Protein AF-A0A176VZZ5-F1 (afdb_monomer_lite)

Radius of gyration: 21.07 Å; chains: 1; bounding box: 42×41×59 Å

Sequence (69 aa):
MLHPTAAVDASEEGNPIFAMAFNHQKRQYYACSDGVHVKIFQLGSNYTKERILERKQLARLAQSAGGDV

Structure (mmCIF, N/CA/C/O backbone):
data_AF-A0A176VZZ5-F1
#
_entry.id   AF-A0A176VZZ5-F1
#
loop_
_atom_site.group_PDB
_atom_site.id
_atom_site.type_symbol
_atom_site.label_atom_id
_atom_site.label_alt_id
_atom_site.label_comp_id
_atom_site.label_asym_id
_atom_site.label_entity_id
_atom_site.label_seq_id
_atom_site.pdbx_PDB_ins_code
_atom_site.Cartn_x
_atom_site.Cartn_y
_atom_site.Cartn_z
_atom_site.occupancy
_atom_site.B_iso_or_equiv
_atom_site.auth_seq_id
_atom_site.auth_comp_id
_atom_site.auth_asym_id
_atom_site.auth_atom_id
_atom_site.pdbx_PDB_model_num
ATOM 1 N N . MET A 1 1 ? -6.210 30.173 -42.782 1.00 41.88 1 MET A N 1
ATOM 2 C CA . MET A 1 1 ? -5.178 29.991 -41.741 1.00 41.88 1 MET A CA 1
ATOM 3 C C . MET A 1 1 ? -5.832 29.227 -40.607 1.00 41.88 1 MET A C 1
ATOM 5 O O . MET A 1 1 ? -6.727 29.768 -39.976 1.00 41.88 1 MET A O 1
ATOM 9 N N . LEU A 1 2 ? -5.504 27.946 -40.454 1.00 42.69 2 LEU A N 1
ATOM 10 C CA . LEU A 1 2 ? -6.029 27.109 -39.375 1.00 42.69 2 LEU A CA 1
ATOM 11 C C . LEU A 1 2 ? -5.093 27.267 -38.177 1.00 42.69 2 LEU A C 1
ATOM 13 O O . LEU A 1 2 ? -3.887 27.070 -38.315 1.00 42.69 2 LEU A O 1
ATOM 17 N N . HIS A 1 3 ? -5.635 27.678 -37.033 1.00 39.53 3 HIS A N 1
ATOM 18 C CA . HIS A 1 3 ? -4.885 27.680 -35.783 1.00 39.53 3 HIS A CA 1
ATOM 19 C C . HIS A 1 3 ? -4.563 26.227 -35.410 1.00 39.53 3 HIS A C 1
ATOM 21 O O . HIS A 1 3 ? -5.460 25.385 -35.506 1.00 39.53 3 HIS A O 1
ATOM 27 N N . PRO A 1 4 ? -3.328 25.907 -34.988 1.00 46.09 4 PRO A N 1
ATOM 28 C CA . PRO A 1 4 ? -3.050 24.602 -34.419 1.00 46.09 4 PRO A CA 1
ATOM 29 C C . PRO A 1 4 ? -3.870 24.481 -33.134 1.00 46.09 4 PRO A C 1
ATOM 31 O O . PRO A 1 4 ? -3.626 25.183 -32.153 1.00 46.09 4 PRO A O 1
ATOM 34 N N . THR A 1 5 ? -4.888 23.624 -33.158 1.00 48.69 5 THR A N 1
ATOM 35 C CA . THR A 1 5 ? -5.530 23.144 -31.940 1.00 48.69 5 THR A CA 1
ATOM 36 C C . THR A 1 5 ? -4.435 22.439 -31.158 1.00 48.69 5 THR A C 1
ATOM 38 O O . THR A 1 5 ? -3.873 21.458 -31.646 1.00 48.69 5 THR A O 1
ATOM 41 N N . ALA A 1 6 ? -4.068 22.986 -29.999 1.00 47.91 6 ALA A N 1
ATOM 42 C CA . ALA A 1 6 ? -3.167 22.309 -29.085 1.00 47.91 6 ALA A CA 1
ATOM 43 C C . ALA A 1 6 ? -3.727 20.902 -28.872 1.00 47.91 6 ALA A C 1
ATOM 45 O O . ALA A 1 6 ? -4.865 20.753 -28.421 1.00 47.91 6 ALA A O 1
ATOM 46 N N . ALA A 1 7 ? -2.966 19.887 -29.282 1.00 50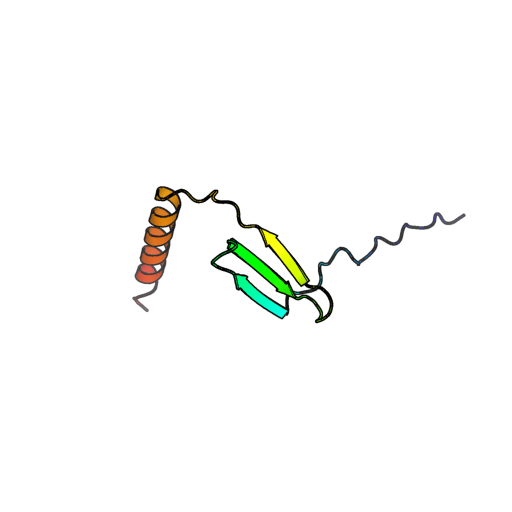.16 7 ALA A N 1
ATOM 47 C CA . ALA A 1 7 ? -3.260 18.521 -28.905 1.00 50.16 7 ALA A CA 1
ATOM 48 C C . ALA A 1 7 ? -3.240 18.518 -27.379 1.00 50.16 7 ALA A C 1
ATOM 50 O O . ALA A 1 7 ? -2.193 18.729 -26.768 1.00 50.16 7 ALA A O 1
ATOM 51 N N . VAL A 1 8 ? -4.421 18.411 -26.777 1.00 46.91 8 VAL A N 1
ATOM 52 C CA . VAL A 1 8 ? -4.532 18.189 -25.344 1.00 46.91 8 VAL A CA 1
ATOM 53 C C . VAL A 1 8 ? -3.915 16.819 -25.139 1.00 46.91 8 VAL A C 1
ATOM 55 O O . VAL A 1 8 ? -4.420 15.822 -25.654 1.00 46.91 8 VAL A O 1
ATOM 58 N N . ASP A 1 9 ? -2.743 16.824 -24.522 1.00 44.34 9 ASP A N 1
ATOM 59 C CA . ASP A 1 9 ? -1.942 15.651 -24.240 1.00 44.34 9 ASP A CA 1
ATOM 60 C C . ASP A 1 9 ? -2.835 14.655 -23.486 1.00 44.34 9 ASP A C 1
ATOM 62 O O . ASP A 1 9 ? -3.240 14.896 -22.350 1.00 44.34 9 ASP A O 1
ATOM 66 N N . ALA A 1 10 ? -3.211 13.549 -24.132 1.00 45.59 10 ALA A N 1
ATOM 67 C CA . ALA A 1 10 ? -4.017 12.495 -23.512 1.00 45.59 10 ALA A CA 1
ATOM 68 C C . ALA A 1 10 ? -3.233 11.735 -22.416 1.00 45.59 10 ALA A C 1
ATOM 70 O O . ALA A 1 10 ? -3.705 10.732 -21.893 1.00 45.59 10 ALA A O 1
ATOM 71 N N . SER A 1 11 ? -2.027 12.198 -22.067 1.00 46.56 11 SER A N 1
ATOM 72 C CA . SER A 1 11 ? -1.122 11.580 -21.099 1.00 46.56 11 SER A CA 1
ATOM 73 C C . SER A 1 11 ? -1.438 11.892 -19.628 1.00 46.56 11 SER A C 1
ATOM 75 O O . SER A 1 11 ? -0.773 11.353 -18.744 1.00 46.56 11 SER A O 1
ATOM 77 N N . GLU A 1 12 ? -2.468 12.698 -19.331 1.00 45.84 12 GLU A N 1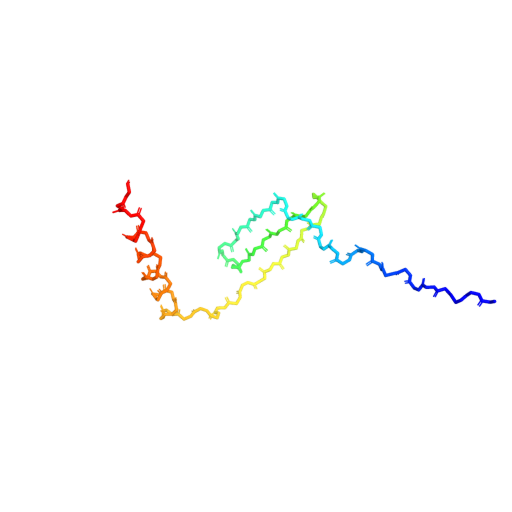
ATOM 78 C CA . GLU A 1 12 ? -2.937 12.907 -17.949 1.00 45.84 12 GLU A CA 1
ATOM 79 C C . GLU A 1 12 ? -3.919 11.830 -17.445 1.00 45.84 12 GLU A C 1
ATOM 81 O O . GLU A 1 12 ? -4.303 11.842 -16.272 1.00 45.84 12 GLU A O 1
ATOM 86 N N . GLU A 1 13 ? -4.285 10.840 -18.267 1.00 57.47 13 GLU A N 1
ATOM 87 C CA . GLU A 1 13 ? -4.871 9.597 -17.755 1.00 57.47 13 GLU A CA 1
ATOM 88 C C . GLU A 1 13 ? -3.759 8.777 -17.092 1.00 57.47 13 GLU A C 1
ATOM 90 O O . GLU A 1 13 ? -3.021 8.029 -17.728 1.00 57.47 13 GLU A O 1
ATOM 95 N N . GLY A 1 14 ? -3.583 8.977 -15.783 1.00 65.12 14 GLY A N 1
ATOM 96 C CA . GLY A 1 14 ? -2.579 8.259 -15.007 1.00 65.12 14 GLY A CA 1
ATOM 97 C C . GLY A 1 14 ? -2.680 6.750 -15.238 1.00 65.12 14 GLY A C 1
ATOM 98 O O . GLY A 1 14 ? -3.718 6.156 -14.951 1.00 65.12 14 GLY A O 1
ATOM 99 N N . ASN A 1 15 ? -1.592 6.146 -15.733 1.00 73.00 15 ASN A N 1
ATOM 100 C CA . ASN A 1 15 ? -1.508 4.709 -16.000 1.00 73.00 15 ASN A CA 1
ATOM 101 C C . ASN A 1 15 ? -2.094 3.888 -14.829 1.00 73.00 15 ASN A C 1
ATOM 103 O O . ASN A 1 15 ? -1.753 4.164 -13.668 1.00 73.00 15 ASN A O 1
ATOM 107 N N . PRO A 1 16 ? -2.951 2.886 -15.107 1.00 81.88 16 PRO A N 1
ATOM 108 C CA . PRO A 1 16 ? -3.595 2.082 -14.074 1.00 81.88 16 PRO A CA 1
ATOM 109 C C . PRO A 1 16 ? -2.558 1.404 -13.175 1.00 81.88 16 PRO A C 1
ATOM 111 O O . PRO A 1 16 ? -1.501 0.985 -13.628 1.00 81.88 16 PRO A O 1
ATOM 114 N N . ILE A 1 17 ? -2.854 1.292 -11.880 1.00 86.44 17 ILE A N 1
ATOM 115 C CA . ILE A 1 17 ? -1.957 0.632 -10.926 1.00 86.44 17 ILE A CA 1
ATOM 116 C C . ILE A 1 17 ? -2.221 -0.876 -10.962 1.00 86.44 17 ILE A C 1
ATOM 118 O O . ILE A 1 17 ? -3.313 -1.318 -10.612 1.00 86.44 17 ILE A O 1
ATOM 122 N N . PHE A 1 18 ? -1.210 -1.664 -11.328 1.00 87.88 18 PHE A N 1
ATOM 123 C CA . PHE A 1 18 ? -1.308 -3.128 -11.400 1.00 87.88 18 PHE A CA 1
ATOM 124 C C . PHE A 1 18 ? -0.788 -3.840 -10.148 1.00 87.88 18 PHE A C 1
ATOM 126 O O . PHE A 1 18 ? -1.198 -4.964 -9.870 1.00 87.88 18 PHE A O 1
ATOM 133 N N . ALA A 1 19 ? 0.106 -3.209 -9.381 1.00 90.19 19 ALA A N 1
ATOM 134 C CA . ALA A 1 19 ? 0.624 -3.781 -8.140 1.00 90.19 19 ALA A CA 1
ATOM 135 C C . ALA A 1 19 ? 0.854 -2.714 -7.067 1.00 90.19 19 ALA A C 1
ATOM 137 O O . ALA A 1 19 ? 1.300 -1.601 -7.360 1.00 90.19 19 ALA A O 1
ATOM 138 N N . MET A 1 20 ? 0.587 -3.077 -5.810 1.00 92.88 20 MET A N 1
ATOM 139 C CA . MET A 1 20 ? 0.826 -2.226 -4.645 1.00 92.88 20 MET A CA 1
ATOM 140 C C . MET A 1 20 ? 1.458 -3.007 -3.495 1.00 92.88 20 MET A C 1
ATOM 142 O O . MET A 1 20 ? 1.096 -4.153 -3.240 1.00 92.88 20 MET A O 1
ATOM 146 N N . ALA A 1 21 ? 2.368 -2.361 -2.766 1.00 93.69 21 ALA A N 1
ATOM 147 C CA . ALA A 1 21 ? 2.976 -2.907 -1.555 1.00 93.69 21 ALA A CA 1
ATOM 148 C C . ALA A 1 21 ? 3.060 -1.842 -0.457 1.00 93.69 21 ALA A C 1
ATOM 150 O O . ALA A 1 21 ? 3.263 -0.658 -0.738 1.00 93.69 21 ALA A O 1
ATOM 151 N N . PHE A 1 22 ? 2.929 -2.264 0.802 1.00 94.88 22 PHE A N 1
ATOM 152 C CA . PHE A 1 22 ? 3.022 -1.378 1.961 1.00 94.88 22 PHE A CA 1
ATOM 153 C C . PHE A 1 22 ? 4.266 -1.675 2.796 1.00 94.88 22 PHE A C 1
ATOM 155 O O . PHE A 1 22 ? 4.499 -2.810 3.208 1.00 94.88 22 PHE A O 1
ATOM 162 N N . ASN A 1 23 ? 5.043 -0.636 3.099 1.00 93.31 23 ASN A N 1
ATOM 163 C CA . ASN A 1 23 ? 6.137 -0.711 4.057 1.00 93.31 23 ASN A CA 1
ATOM 164 C C . ASN A 1 23 ? 5.704 -0.099 5.388 1.00 93.31 23 ASN A C 1
ATOM 166 O O . ASN A 1 23 ? 5.639 1.123 5.541 1.00 93.31 23 ASN A O 1
ATOM 170 N N . HIS A 1 24 ? 5.461 -0.975 6.364 1.00 89.56 24 HIS A N 1
ATOM 171 C CA . HIS A 1 24 ? 5.050 -0.602 7.714 1.00 89.56 24 HIS A CA 1
ATOM 172 C C . HIS A 1 24 ? 6.093 0.250 8.447 1.00 89.56 24 HIS A C 1
ATOM 174 O O . HIS A 1 24 ? 5.722 1.209 9.119 1.00 89.56 24 HIS A O 1
ATOM 180 N N . GLN A 1 25 ? 7.384 -0.066 8.299 1.00 91.44 25 GLN A N 1
ATOM 181 C CA . GLN A 1 25 ? 8.470 0.620 9.009 1.00 91.44 25 GLN A CA 1
ATOM 182 C C . GLN A 1 25 ? 8.599 2.078 8.560 1.00 91.44 25 GLN A C 1
ATOM 184 O O . GLN A 1 25 ? 8.744 2.974 9.385 1.00 91.44 25 GLN A O 1
ATOM 189 N N . LYS A 1 26 ? 8.507 2.321 7.247 1.00 89.94 26 LYS A N 1
ATOM 190 C CA . LYS A 1 26 ? 8.614 3.668 6.659 1.00 89.94 26 LYS A CA 1
ATOM 191 C C . LYS A 1 26 ? 7.265 4.378 6.508 1.00 89.94 26 LYS A C 1
ATOM 193 O O . LYS A 1 26 ? 7.233 5.562 6.180 1.00 89.94 26 LYS A O 1
ATOM 198 N N . ARG A 1 27 ? 6.153 3.673 6.746 1.00 90.25 27 ARG A N 1
ATOM 199 C CA . ARG A 1 27 ? 4.777 4.138 6.499 1.00 90.25 27 ARG A CA 1
ATOM 200 C C . ARG A 1 27 ? 4.595 4.655 5.064 1.00 90.25 27 ARG A C 1
ATOM 202 O O . ARG A 1 27 ? 4.129 5.774 4.851 1.00 90.25 27 ARG A O 1
ATOM 209 N N . GLN A 1 28 ? 4.979 3.836 4.087 1.00 94.56 28 GLN A N 1
ATOM 210 C CA . GLN A 1 28 ? 4.964 4.179 2.659 1.00 94.56 28 GLN A CA 1
ATOM 211 C C . GLN A 1 28 ? 4.169 3.162 1.841 1.00 94.56 28 GLN A C 1
ATOM 213 O O . GLN A 1 28 ? 4.265 1.962 2.104 1.00 94.56 28 GLN A O 1
ATOM 218 N N . TYR A 1 29 ? 3.448 3.637 0.822 1.00 93.12 29 TYR A N 1
ATOM 219 C CA . TYR A 1 29 ? 2.921 2.788 -0.250 1.00 93.12 29 TYR A CA 1
ATOM 220 C C . TYR A 1 29 ? 3.796 2.893 -1.496 1.00 93.12 29 TYR A C 1
ATOM 222 O O . TYR A 1 29 ? 4.165 3.993 -1.904 1.00 93.12 29 TYR A O 1
ATOM 230 N N . TYR A 1 30 ? 4.062 1.752 -2.121 1.00 92.25 30 TYR A N 1
ATOM 231 C CA . TYR A 1 30 ? 4.623 1.655 -3.465 1.00 92.25 30 TYR A CA 1
ATOM 232 C C . TYR A 1 30 ? 3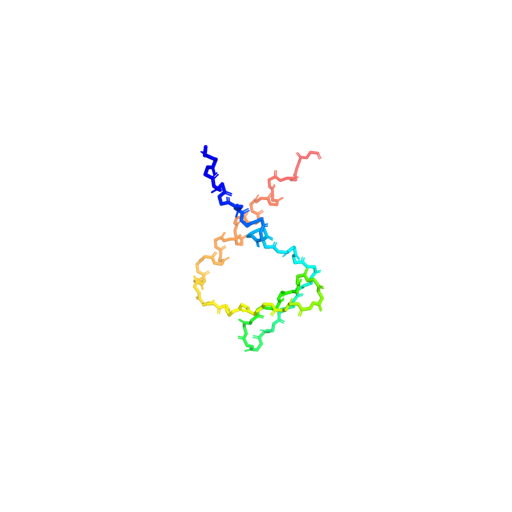.498 1.262 -4.415 1.00 92.25 30 TYR A C 1
ATOM 234 O O . TYR A 1 30 ? 2.777 0.308 -4.125 1.00 92.25 30 TYR A O 1
ATOM 242 N N . ALA A 1 31 ? 3.350 1.976 -5.526 1.00 91.50 31 ALA A N 1
ATOM 243 C CA . ALA A 1 31 ? 2.400 1.647 -6.581 1.00 91.50 31 ALA A CA 1
ATOM 244 C C . ALA A 1 31 ? 3.132 1.519 -7.915 1.00 91.50 31 ALA A C 1
ATOM 246 O O . ALA A 1 31 ? 3.890 2.416 -8.286 1.00 91.50 31 ALA A O 1
ATOM 247 N N . CYS A 1 32 ? 2.898 0.418 -8.620 1.00 90.25 32 CYS A N 1
ATOM 248 C CA . CYS A 1 32 ? 3.487 0.131 -9.921 1.00 90.25 32 CYS A CA 1
ATOM 249 C C . CYS A 1 32 ? 2.415 0.215 -11.007 1.00 90.25 32 CYS A C 1
ATOM 251 O O . CYS A 1 32 ? 1.359 -0.408 -10.864 1.00 90.25 32 CYS A O 1
ATOM 253 N N . SER A 1 33 ? 2.682 0.976 -12.069 1.00 85.62 33 SER A N 1
ATOM 254 C CA . SER A 1 33 ? 1.687 1.264 -13.108 1.00 85.62 33 SER A CA 1
ATOM 255 C C . SER A 1 33 ? 1.867 0.507 -14.416 1.00 85.62 33 SER A C 1
ATOM 257 O O . SER A 1 33 ? 0.897 0.255 -15.097 1.00 85.62 33 SER A O 1
ATOM 259 N N . ASP A 1 34 ? 3.079 0.167 -14.826 1.00 79.62 34 ASP A N 1
ATOM 260 C CA . ASP A 1 34 ? 3.338 -0.457 -16.138 1.00 79.62 34 ASP A CA 1
ATOM 261 C C . ASP A 1 34 ? 4.568 -1.377 -16.099 1.00 79.62 34 ASP A C 1
ATOM 263 O O . ASP A 1 34 ? 5.159 -1.709 -17.122 1.00 79.62 34 ASP A O 1
ATOM 267 N N . GLY A 1 35 ? 4.977 -1.783 -14.892 1.00 68.81 35 GLY A N 1
ATOM 268 C CA . GLY A 1 35 ? 6.173 -2.594 -14.662 1.00 68.81 35 GLY A CA 1
ATOM 269 C C . GLY A 1 35 ? 7.487 -1.806 -14.680 1.00 68.81 35 GLY A C 1
ATOM 270 O O . GLY A 1 35 ? 8.502 -2.350 -14.254 1.00 68.81 35 GLY A O 1
ATOM 271 N N . VAL A 1 36 ? 7.478 -0.540 -15.110 1.00 76.75 36 VAL A N 1
ATOM 272 C CA . VAL A 1 36 ? 8.684 0.300 -15.229 1.00 76.75 36 VAL A CA 1
ATOM 273 C C . VAL A 1 36 ? 8.655 1.454 -14.232 1.00 76.75 36 VAL A C 1
ATOM 275 O O . VAL A 1 36 ? 9.682 1.807 -13.651 1.00 76.75 36 VAL A O 1
ATOM 278 N N . HIS A 1 37 ? 7.472 2.008 -13.968 1.00 81.69 37 HIS A N 1
ATOM 279 C CA . HIS A 1 37 ? 7.312 3.130 -13.054 1.00 81.69 37 HIS A CA 1
ATOM 280 C C . HIS A 1 37 ? 6.771 2.688 -11.695 1.00 81.69 37 HIS A C 1
ATOM 282 O O . HIS A 1 37 ? 5.678 2.127 -11.588 1.00 81.69 37 HIS A O 1
ATOM 288 N N . VAL A 1 38 ? 7.519 3.016 -10.636 1.00 87.62 38 VAL A N 1
ATOM 289 C CA . VAL A 1 38 ? 7.080 2.864 -9.244 1.00 87.62 38 VAL A CA 1
ATOM 290 C C . VAL A 1 38 ? 6.951 4.240 -8.600 1.00 87.62 38 VAL A C 1
ATOM 292 O O . VAL A 1 38 ? 7.933 4.968 -8.460 1.00 87.62 38 VAL A O 1
ATOM 295 N N . LYS A 1 39 ? 5.737 4.590 -8.167 1.00 89.69 39 LYS A N 1
ATOM 296 C CA . LYS A 1 39 ? 5.460 5.796 -7.375 1.00 89.69 39 LYS A CA 1
ATOM 297 C C . LYS A 1 39 ? 5.472 5.454 -5.886 1.00 89.69 39 LYS A C 1
ATOM 299 O O . LYS A 1 39 ? 4.921 4.432 -5.476 1.00 89.69 39 LYS A O 1
ATOM 304 N N . ILE A 1 40 ? 6.085 6.321 -5.080 1.00 92.62 40 ILE A N 1
ATOM 305 C CA . ILE A 1 40 ? 6.176 6.173 -3.622 1.00 92.62 40 ILE A CA 1
ATOM 306 C C . ILE A 1 40 ? 5.315 7.245 -2.961 1.00 92.62 40 ILE A C 1
ATOM 308 O O . ILE A 1 40 ? 5.526 8.436 -3.180 1.00 92.62 40 ILE A O 1
ATOM 312 N N . PHE A 1 41 ? 4.381 6.826 -2.113 1.00 91.00 41 PHE A N 1
ATOM 313 C CA . PHE A 1 41 ? 3.520 7.721 -1.346 1.00 91.00 41 PHE A CA 1
ATOM 314 C C . PHE A 1 41 ? 3.884 7.658 0.133 1.00 91.00 41 PHE A C 1
ATOM 316 O O . PHE A 1 41 ? 3.762 6.608 0.769 1.00 91.00 41 PHE A O 1
ATOM 323 N N . GLN A 1 42 ? 4.302 8.791 0.698 1.00 91.94 42 GLN A N 1
ATOM 324 C CA . GLN A 1 42 ? 4.514 8.927 2.136 1.00 91.94 42 GLN A CA 1
ATOM 325 C C . GLN A 1 42 ? 3.174 9.161 2.837 1.00 91.94 42 GLN A C 1
ATOM 327 O O . GLN A 1 42 ? 2.461 10.115 2.527 1.00 91.94 42 GLN A O 1
ATOM 332 N N . LEU A 1 43 ? 2.834 8.318 3.813 1.00 85.19 43 LEU A N 1
ATOM 333 C CA . LEU A 1 43 ? 1.593 8.490 4.562 1.00 85.19 43 LEU A CA 1
ATOM 334 C C . LEU A 1 43 ? 1.759 9.483 5.711 1.00 85.19 43 LEU A C 1
ATOM 336 O O . LEU A 1 43 ? 2.533 9.257 6.646 1.00 85.19 43 LEU A O 1
ATOM 340 N N . GLY A 1 44 ? 0.947 10.539 5.681 1.00 81.31 44 GLY A N 1
ATOM 341 C CA . GLY A 1 44 ? 0.731 11.420 6.827 1.00 81.31 44 GLY A CA 1
ATOM 342 C C . GLY A 1 44 ? 0.023 10.708 7.987 1.00 81.31 44 GLY A C 1
ATOM 343 O O . GLY A 1 44 ? -0.548 9.625 7.848 1.00 81.31 44 GLY A O 1
ATOM 344 N N . SER A 1 45 ? 0.058 11.302 9.176 1.00 71.69 45 SER A N 1
ATOM 345 C CA . SER A 1 45 ? -0.636 10.816 10.383 1.00 71.69 45 SER A CA 1
ATOM 346 C C . SER A 1 45 ? -1.945 11.564 10.655 1.00 71.69 45 SER A C 1
ATOM 348 O O . SER A 1 45 ? -2.326 11.736 11.805 1.00 71.69 45 SER A O 1
ATOM 350 N N . ASN A 1 46 ? -2.668 11.982 9.613 1.00 67.69 46 ASN A N 1
ATOM 351 C CA . ASN A 1 46 ? -3.868 12.824 9.758 1.00 67.69 46 ASN A CA 1
ATOM 352 C C . ASN A 1 46 ? -5.115 12.061 10.262 1.00 67.69 46 ASN A C 1
ATOM 354 O O . ASN A 1 46 ? -6.233 12.572 10.187 1.00 67.69 46 ASN A O 1
ATOM 358 N N . TYR A 1 47 ? -4.948 10.831 10.750 1.00 70.25 47 TYR A N 1
ATOM 359 C CA . TYR A 1 47 ? -6.026 10.040 11.333 1.00 70.25 47 TYR A CA 1
ATOM 360 C C . TYR A 1 47 ? -5.974 10.147 12.853 1.00 70.25 47 TYR A C 1
ATOM 362 O O . TYR A 1 47 ? -5.024 9.681 13.481 1.00 70.25 47 TYR A O 1
ATOM 370 N N . THR A 1 48 ? -7.012 10.738 13.441 1.00 75.69 48 THR A N 1
ATOM 371 C CA . THR A 1 48 ? -7.199 10.734 14.893 1.00 75.69 48 THR A CA 1
ATOM 372 C C . THR A 1 48 ? -7.839 9.419 15.341 1.00 75.69 48 THR A C 1
ATOM 374 O O . THR A 1 48 ? -8.490 8.720 14.554 1.00 75.69 48 THR A O 1
ATOM 377 N N . LYS A 1 49 ? -7.649 9.052 16.614 1.00 80.31 49 LYS A N 1
ATOM 378 C CA . LYS A 1 49 ? -8.241 7.830 17.182 1.00 80.31 49 LYS A CA 1
ATOM 379 C C . LYS A 1 49 ? -9.771 7.870 17.125 1.00 80.31 49 LYS A C 1
ATOM 381 O O . LYS A 1 49 ? -10.378 6.830 16.875 1.00 80.31 49 LYS A O 1
ATOM 386 N N . GLU A 1 50 ? -10.376 9.051 17.276 1.00 82.56 50 GLU A N 1
ATOM 387 C CA . GLU A 1 50 ? -11.829 9.230 17.178 1.00 82.56 50 GLU A CA 1
ATOM 388 C C . GLU A 1 50 ? -12.338 8.855 15.780 1.00 82.56 50 GLU A C 1
ATOM 390 O O . GLU A 1 50 ? -13.252 8.041 15.655 1.00 82.56 50 GLU A O 1
ATOM 395 N N . ARG A 1 51 ? -11.677 9.339 14.717 1.00 82.88 51 ARG A N 1
ATOM 396 C CA . ARG A 1 51 ? -12.041 9.014 13.325 1.00 82.88 51 ARG A CA 1
ATOM 397 C C . ARG A 1 51 ? -11.936 7.523 13.004 1.00 82.88 51 ARG A C 1
ATOM 399 O O . ARG A 1 51 ? -12.708 7.005 12.197 1.00 82.88 51 ARG A O 1
ATOM 406 N N . ILE A 1 52 ? -10.972 6.820 13.603 1.00 85.75 52 ILE A N 1
ATOM 407 C CA . ILE A 1 52 ? -10.830 5.366 13.434 1.00 85.75 52 ILE A CA 1
ATOM 408 C C . ILE A 1 52 ? -11.999 4.633 14.104 1.00 85.75 52 ILE A C 1
ATOM 410 O O . ILE A 1 52 ? -12.523 3.672 13.537 1.00 85.75 52 ILE A O 1
ATOM 414 N N . LEU A 1 53 ? -12.404 5.065 15.300 1.00 88.69 53 LEU A N 1
ATOM 415 C CA . LEU A 1 53 ? -13.515 4.461 16.033 1.00 88.69 53 LEU A CA 1
ATOM 416 C C . LEU A 1 53 ? -14.846 4.658 15.299 1.00 88.69 53 LEU A C 1
ATOM 418 O O . LEU A 1 53 ? -15.575 3.687 15.105 1.00 88.69 53 LEU A O 1
ATOM 422 N N . GLU A 1 54 ? -15.117 5.875 14.832 1.00 90.06 54 GLU A N 1
ATOM 423 C CA . GLU A 1 54 ? -16.326 6.217 14.075 1.00 90.06 54 GLU A CA 1
ATOM 424 C C . GLU A 1 54 ? -16.472 5.337 12.821 1.00 90.06 54 GLU A C 1
ATOM 426 O O . GLU A 1 54 ? -17.503 4.698 12.610 1.00 90.06 54 GLU A O 1
ATOM 431 N N . ARG A 1 55 ? -15.399 5.187 12.027 1.00 88.94 55 ARG A N 1
ATOM 432 C CA . ARG A 1 55 ? -15.415 4.315 10.837 1.00 88.94 55 ARG A CA 1
ATOM 433 C C . ARG A 1 55 ? -15.673 2.847 11.173 1.00 88.94 55 ARG A C 1
ATOM 435 O O . ARG A 1 55 ? -16.353 2.161 10.414 1.00 88.94 55 ARG A O 1
ATOM 442 N N . LYS A 1 56 ? -15.155 2.354 12.304 1.00 89.81 56 LYS A N 1
ATOM 443 C CA . LYS A 1 56 ? -15.432 0.985 12.768 1.00 89.81 56 LYS A CA 1
ATOM 444 C C . LYS A 1 56 ? -16.899 0.803 13.156 1.00 89.81 56 LYS A C 1
ATOM 446 O O . LYS A 1 56 ? -17.459 -0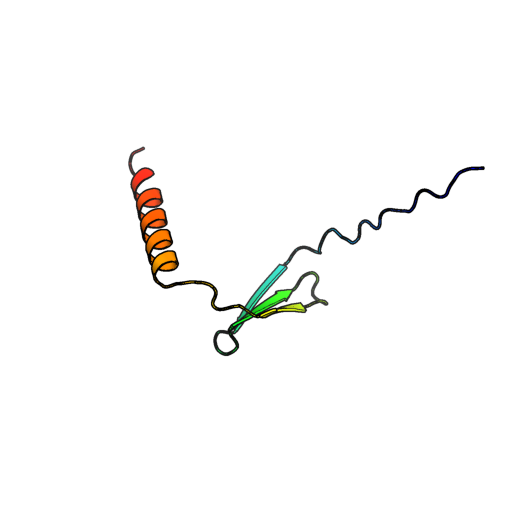.251 12.872 1.00 89.81 56 LYS A O 1
ATOM 451 N N . GLN A 1 57 ? -17.511 1.799 13.794 1.00 90.81 57 GLN A N 1
ATOM 452 C CA . GLN A 1 57 ? -18.932 1.766 14.147 1.00 90.81 57 GLN A CA 1
ATOM 453 C C . GLN A 1 57 ? -19.812 1.770 12.892 1.00 90.81 57 GLN A C 1
ATOM 455 O O . GLN A 1 57 ? -20.680 0.911 12.764 1.00 90.81 57 GLN A O 1
ATOM 460 N N . LEU A 1 58 ? -19.522 2.648 11.926 1.00 90.06 58 LEU A N 1
ATOM 461 C CA . LEU A 1 58 ? -20.232 2.698 10.642 1.00 90.06 58 LEU A CA 1
ATOM 462 C C . LEU A 1 58 ? -20.142 1.374 9.870 1.00 90.06 58 LEU A C 1
ATOM 464 O O . LEU A 1 58 ? -21.153 0.880 9.379 1.00 90.06 58 LEU A O 1
ATOM 468 N N . ALA A 1 59 ? -18.955 0.76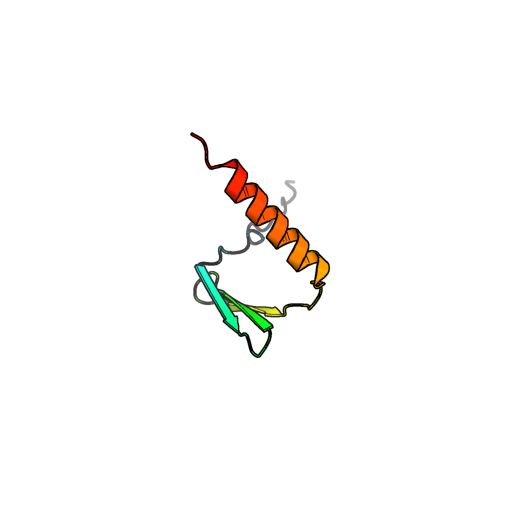1 9.808 1.00 89.25 59 ALA A N 1
ATOM 469 C CA . ALA A 1 59 ? -18.778 -0.528 9.139 1.00 89.25 59 ALA A CA 1
ATOM 470 C C . ALA A 1 59 ? -19.613 -1.646 9.788 1.00 89.25 59 ALA A C 1
ATOM 472 O O . ALA A 1 59 ? -20.189 -2.468 9.079 1.00 89.25 59 ALA A O 1
ATOM 473 N N . ARG A 1 60 ? -19.718 -1.663 11.125 1.00 88.81 60 ARG A N 1
ATOM 474 C CA . ARG A 1 60 ? -20.565 -2.628 11.845 1.00 88.81 60 ARG A CA 1
ATOM 475 C C . ARG A 1 60 ? -22.048 -2.422 11.546 1.00 88.81 60 ARG A C 1
ATOM 477 O O . ARG A 1 60 ? -22.736 -3.401 11.288 1.00 88.81 60 ARG A O 1
ATOM 484 N N . LEU A 1 61 ? -22.516 -1.172 11.538 1.00 88.38 61 LEU A N 1
ATOM 485 C CA . LEU A 1 61 ? -23.911 -0.843 11.218 1.00 88.38 61 LEU A CA 1
ATOM 486 C C . LEU A 1 61 ? -24.289 -1.278 9.796 1.00 88.38 61 LEU A C 1
ATOM 488 O O . LEU A 1 61 ? -25.346 -1.873 9.595 1.00 88.38 61 LEU A O 1
ATOM 492 N N . ALA A 1 62 ? -23.407 -1.038 8.822 1.00 85.94 62 ALA A N 1
ATOM 493 C CA . ALA A 1 62 ? -23.619 -1.462 7.440 1.00 85.94 62 ALA A CA 1
ATOM 494 C C . ALA A 1 62 ? -23.701 -2.992 7.302 1.00 85.94 62 ALA A C 1
ATOM 496 O O . ALA A 1 62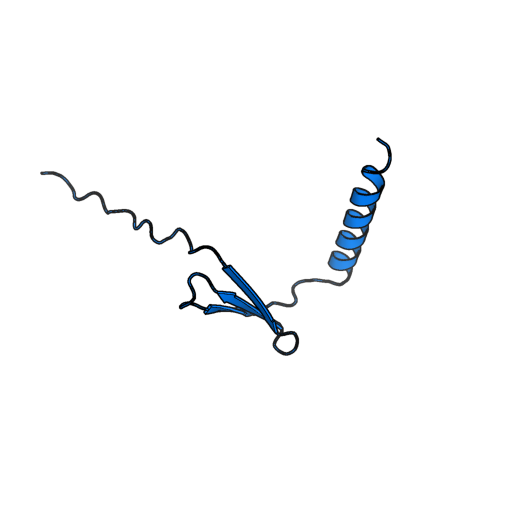 ? -24.516 -3.493 6.536 1.00 85.94 62 ALA A O 1
ATOM 497 N N . GLN A 1 63 ? -22.896 -3.740 8.067 1.00 81.69 63 GLN A N 1
ATOM 498 C CA . GLN A 1 63 ? -22.945 -5.206 8.077 1.00 81.69 63 GLN A CA 1
ATOM 499 C C . GLN A 1 63 ? -24.219 -5.745 8.738 1.00 81.69 63 GLN A C 1
ATOM 501 O O . GLN A 1 63 ? -24.774 -6.729 8.262 1.00 81.69 63 GLN A O 1
ATOM 506 N N . SER A 1 64 ? -24.712 -5.100 9.802 1.00 76.19 64 SER A N 1
ATOM 507 C CA . SER A 1 64 ? -25.954 -5.517 10.468 1.00 76.19 64 SER A CA 1
ATOM 508 C C . SER A 1 64 ? -27.220 -5.188 9.673 1.00 76.19 64 SER A C 1
ATOM 510 O O . SER A 1 64 ? -28.234 -5.842 9.866 1.00 76.19 64 SER A O 1
ATOM 512 N N . ALA A 1 65 ? -27.178 -4.194 8.783 1.00 65.25 65 ALA A N 1
ATOM 513 C CA . ALA A 1 65 ? -28.335 -3.785 7.984 1.00 65.25 65 ALA A CA 1
ATOM 514 C C . ALA A 1 65 ? -28.610 -4.694 6.766 1.00 65.25 65 ALA A C 1
ATOM 516 O O . ALA A 1 65 ? -29.646 -4.541 6.128 1.00 65.25 65 ALA A O 1
ATOM 517 N N . GLY A 1 66 ? -27.695 -5.614 6.428 1.00 60.00 66 GLY A N 1
ATOM 518 C CA . GLY A 1 66 ? -27.824 -6.542 5.294 1.00 60.00 66 GLY A CA 1
ATOM 519 C C . GLY A 1 66 ? -28.194 -7.981 5.670 1.00 60.00 66 GLY A C 1
ATOM 520 O O . GLY A 1 66 ? -28.159 -8.849 4.804 1.00 60.00 66 GLY A O 1
ATOM 521 N N . GLY A 1 67 ? -28.486 -8.253 6.945 1.00 54.31 67 GLY A N 1
ATOM 522 C CA . GLY A 1 67 ? -28.822 -9.584 7.456 1.00 54.31 67 GLY A CA 1
ATOM 523 C C . GLY A 1 67 ? -30.308 -9.736 7.758 1.00 54.31 67 GLY A C 1
ATOM 524 O O . GLY A 1 67 ? -30.653 -9.856 8.922 1.00 54.31 67 GLY A O 1
ATOM 525 N N . ASP A 1 68 ? -31.153 -9.658 6.731 1.00 52.25 68 ASP A N 1
ATOM 526 C CA . ASP A 1 68 ? -32.514 -10.223 6.698 1.00 52.25 68 ASP A CA 1
ATOM 527 C C . ASP A 1 68 ? -33.059 -10.067 5.265 1.00 52.25 68 ASP A C 1
ATOM 529 O O . ASP A 1 68 ? -33.773 -9.115 4.942 1.00 52.25 68 ASP A O 1
ATOM 533 N N . VAL A 1 69 ? -32.655 -10.985 4.378 1.00 48.38 69 VAL A N 1
ATOM 534 C CA . VAL A 1 69 ? -33.371 -11.322 3.133 1.00 48.38 69 VAL A CA 1
ATOM 535 C C . VAL A 1 69 ? -33.260 -12.818 2.889 1.00 48.38 69 VAL A C 1
ATOM 537 O O . VAL A 1 69 ? -32.125 -13.335 3.004 1.00 48.38 69 VAL A O 1
#

Secondary structure (DSSP, 8-state):
---------GGGS-----EEEEETTTTEEEEESSSS-EEEEEPP----HHHHHHHHHHHHHHHHTT---

pLDDT: mean 75.99, std 17.55, range [39.53, 94.88]

Foldseek 3Di:
DDDPPPPPPPPVPPADFPDWDADPVQRWIWTDRPVPDIDIDRDDPPDDPVNVVVVVVVVVVVVVVPPDD

Organism: NCBI:txid1480154